Protein AF-A0A946ZGP6-F1 (afdb_monomer_lite)

Secondary structure (DSSP, 8-state):
-EEE-TTS-EEEE---SS--EEEEETTEEEEEETTEEEEEPTTT--EEE----S---SEEEEETTEEEEE-SS-EEEEE----

Radius of gyration: 13.2 Å; chains: 1; bounding box: 28×27×40 Å

Sequence (83 aa):
LYTFNYFGNLVAKVANPGFSEITESNGKIIAKQGNQLQMLNEINGEFLSLELPELLIKQFFLTDETLYIYDGEILHQFHLKGK

pLDDT: mean 89.62, std 7.99, range [44.06, 97.5]

Foldseek 3Di:
DWDAPPVRHTDDDADDPAFPDWEDEPRWIWTDDQQWIWIQDPPPRDTHTDPDPDAGAPDWYDYPQWIWGDRPPDIDIDRHDDD

Structure (mmCIF, N/CA/C/O backbone):
data_AF-A0A946ZGP6-F1
#
_entry.id   AF-A0A946ZGP6-F1
#
loop_
_atom_site.group_PDB
_atom_site.id
_atom_site.type_symbol
_atom_site.label_atom_id
_atom_site.label_alt_id
_atom_site.label_comp_id
_atom_site.label_asym_id
_atom_site.label_entity_id
_atom_site.label_seq_id
_atom_site.pdbx_PDB_ins_code
_atom_site.Cartn_x
_atom_site.Cartn_y
_atom_site.Cartn_z
_atom_site.occupancy
_atom_site.B_iso_or_equiv
_atom_site.auth_seq_id
_atom_site.auth_comp_id
_atom_site.auth_asym_id
_atom_site.auth_atom_id
_atom_site.pdbx_PDB_model_num
ATOM 1 N N . LEU A 1 1 ? 1.239 -9.035 -11.724 1.00 78.94 1 LEU A N 1
ATOM 2 C CA . LEU A 1 1 ? 1.118 -7.624 -12.136 1.00 78.94 1 LEU A CA 1
ATOM 3 C C . LEU A 1 1 ? 1.821 -7.442 -13.475 1.00 78.94 1 LEU A C 1
ATOM 5 O O . LEU A 1 1 ? 2.908 -7.982 -13.646 1.00 78.94 1 LEU A O 1
ATOM 9 N N . TYR A 1 2 ? 1.208 -6.727 -14.413 1.00 85.06 2 TYR A N 1
ATOM 10 C CA . TYR A 1 2 ? 1.840 -6.333 -15.673 1.00 85.06 2 TYR A CA 1
ATOM 11 C C . TYR A 1 2 ? 1.996 -4.818 -15.654 1.00 85.06 2 TYR A C 1
ATOM 13 O O . TYR A 1 2 ? 1.019 -4.127 -15.373 1.00 85.06 2 TYR A O 1
ATOM 21 N N . THR A 1 3 ? 3.194 -4.312 -15.924 1.00 79.06 3 THR A N 1
ATOM 22 C CA . THR A 1 3 ? 3.433 -2.869 -16.041 1.00 79.06 3 THR A CA 1
ATOM 23 C C . THR A 1 3 ? 3.631 -2.512 -17.504 1.00 79.06 3 THR A C 1
ATOM 25 O O . THR A 1 3 ? 4.304 -3.231 -18.245 1.00 79.06 3 THR A O 1
ATOM 28 N N . PHE A 1 4 ? 3.028 -1.409 -17.930 1.00 84.50 4 PHE A N 1
ATOM 29 C CA . PHE A 1 4 ? 3.123 -0.912 -19.296 1.00 84.50 4 PHE A CA 1
ATOM 30 C C . PHE A 1 4 ? 3.638 0.519 -19.264 1.00 84.50 4 PHE A C 1
ATOM 32 O O . PHE A 1 4 ? 3.301 1.277 -18.357 1.00 84.50 4 PHE A O 1
ATOM 39 N N . ASN A 1 5 ? 4.463 0.893 -20.239 1.00 82.88 5 ASN A N 1
ATOM 40 C CA . ASN A 1 5 ? 4.837 2.293 -20.399 1.00 82.88 5 ASN A CA 1
ATOM 41 C C . ASN A 1 5 ? 3.689 3.088 -21.034 1.00 82.88 5 ASN A C 1
ATOM 43 O O . ASN A 1 5 ? 2.700 2.521 -21.496 1.00 82.88 5 ASN A O 1
ATOM 47 N N . TYR A 1 6 ? 3.853 4.408 -21.106 1.00 83.62 6 TYR A N 1
ATOM 48 C CA . TYR A 1 6 ? 2.872 5.319 -21.703 1.00 83.62 6 TYR A CA 1
ATOM 49 C C . TYR A 1 6 ? 2.457 4.938 -23.138 1.00 83.62 6 TYR A C 1
ATOM 51 O O . TYR A 1 6 ? 1.333 5.194 -23.556 1.00 83.62 6 TYR A O 1
ATOM 59 N N . PHE A 1 7 ? 3.344 4.280 -23.888 1.00 93.69 7 PHE A N 1
ATOM 60 C CA . PHE A 1 7 ? 3.081 3.819 -25.252 1.00 93.69 7 PHE A CA 1
ATOM 61 C C . PHE A 1 7 ? 2.386 2.446 -25.317 1.00 93.69 7 PHE A C 1
ATOM 63 O O . PHE A 1 7 ? 2.205 1.906 -26.404 1.00 93.69 7 PHE A O 1
ATOM 70 N N . GLY A 1 8 ? 2.032 1.848 -24.176 1.00 88.19 8 GLY A N 1
ATOM 71 C CA . GLY A 1 8 ? 1.382 0.539 -24.097 1.00 88.19 8 GLY A CA 1
ATOM 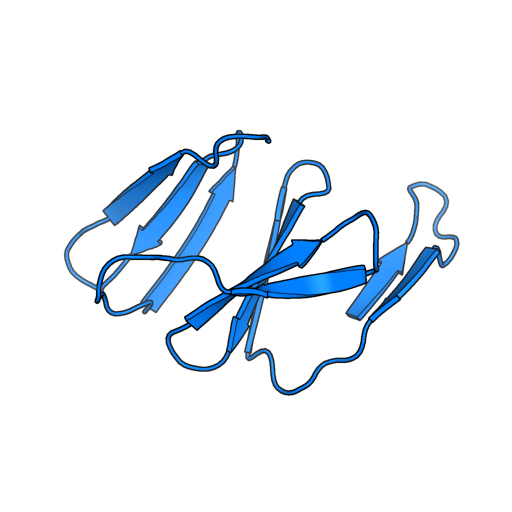72 C C . GLY A 1 8 ? 2.325 -0.652 -24.277 1.00 88.19 8 GLY A C 1
ATOM 73 O O . GLY A 1 8 ? 1.863 -1.789 -24.363 1.00 88.19 8 GLY A O 1
ATOM 74 N N . ASN A 1 9 ? 3.643 -0.435 -24.316 1.00 90.75 9 ASN A N 1
ATOM 75 C CA . ASN A 1 9 ? 4.593 -1.544 -24.359 1.00 90.75 9 ASN A CA 1
ATOM 76 C C . ASN A 1 9 ? 4.722 -2.165 -22.971 1.00 90.75 9 ASN A C 1
ATOM 78 O O . ASN A 1 9 ? 4.825 -1.447 -21.976 1.00 90.75 9 ASN A O 1
ATOM 82 N N . LEU A 1 10 ? 4.763 -3.495 -22.914 1.00 88.69 10 LEU A N 1
ATOM 83 C CA . LEU A 1 10 ? 5.004 -4.229 -21.677 1.00 88.69 10 LEU A CA 1
ATOM 84 C C . LEU A 1 10 ? 6.427 -3.953 -21.166 1.00 88.69 10 LEU A C 1
ATOM 86 O O . LEU A 1 10 ? 7.395 -4.213 -21.876 1.00 88.69 10 LEU A O 1
ATOM 90 N N . VAL A 1 11 ? 6.538 -3.469 -19.930 1.00 83.94 11 VAL A N 1
ATOM 91 C CA . VAL A 1 11 ? 7.811 -3.147 -19.267 1.00 83.94 11 VAL A CA 1
ATOM 92 C C . VAL A 1 11 ? 8.234 -4.275 -18.334 1.00 83.94 11 VAL A C 1
ATOM 94 O O . VAL A 1 11 ? 9.374 -4.726 -18.400 1.00 83.94 11 VAL A O 1
ATOM 97 N N . ALA A 1 12 ? 7.325 -4.770 -17.491 1.00 80.75 12 ALA A N 1
ATOM 98 C CA . ALA A 1 12 ? 7.637 -5.841 -16.554 1.00 80.75 12 ALA A CA 1
ATOM 99 C C . ALA A 1 12 ? 6.446 -6.763 -16.277 1.00 80.75 12 ALA A C 1
ATOM 101 O O . ALA A 1 12 ? 5.273 -6.389 -16.383 1.00 80.75 12 ALA A O 1
ATOM 102 N N . LYS A 1 13 ? 6.778 -7.992 -15.873 1.00 87.31 13 LYS A N 1
ATOM 103 C CA . LYS A 1 13 ? 5.847 -8.965 -15.302 1.00 87.31 13 LYS A CA 1
ATOM 104 C C . LYS A 1 13 ? 6.305 -9.269 -13.885 1.00 87.31 13 LYS A C 1
ATOM 106 O O . LYS A 1 13 ? 7.358 -9.866 -13.702 1.00 87.31 13 LYS A O 1
ATOM 111 N N . VAL A 1 14 ? 5.505 -8.882 -12.901 1.00 83.19 14 VAL A N 1
ATOM 112 C CA . VAL A 1 14 ? 5.774 -9.174 -11.490 1.00 83.19 14 VAL A CA 1
ATOM 113 C C . VAL A 1 14 ? 4.833 -10.279 -11.032 1.00 83.19 14 VAL A C 1
ATOM 115 O O . VAL A 1 14 ? 3.637 -10.255 -11.352 1.00 83.19 14 VAL A O 1
ATOM 118 N N . ALA A 1 15 ? 5.355 -11.261 -10.301 1.00 85.31 15 ALA A N 1
ATOM 119 C CA . ALA A 1 15 ? 4.535 -12.319 -9.726 1.00 85.31 15 ALA A CA 1
ATOM 120 C C . ALA A 1 15 ? 3.461 -11.728 -8.793 1.00 85.31 15 ALA A C 1
ATOM 122 O O . ALA A 1 15 ? 3.668 -10.697 -8.158 1.00 85.31 15 ALA A O 1
ATOM 123 N N . ASN A 1 16 ? 2.295 -12.374 -8.733 1.00 85.06 16 ASN A N 1
ATOM 124 C CA . ASN A 1 16 ? 1.269 -12.061 -7.744 1.00 85.06 16 ASN A CA 1
ATOM 125 C C . ASN A 1 16 ? 1.181 -13.232 -6.748 1.00 85.06 16 ASN A C 1
ATOM 127 O O . ASN A 1 16 ? 0.485 -14.202 -7.047 1.00 85.06 16 ASN A O 1
ATOM 131 N N . PRO A 1 17 ? 1.870 -13.173 -5.595 1.00 85.00 17 PRO A N 1
ATOM 132 C CA . PRO A 1 17 ? 1.841 -14.226 -4.583 1.00 85.00 17 PRO A CA 1
ATOM 133 C C . PRO A 1 17 ? 0.542 -14.244 -3.753 1.00 85.00 17 PRO A C 1
ATOM 135 O O . PRO A 1 17 ? 0.464 -14.976 -2.770 1.00 85.00 17 PRO A O 1
ATOM 138 N N . GLY A 1 18 ? -0.474 -13.450 -4.113 1.00 90.50 18 GLY A N 1
ATOM 139 C CA . GLY A 1 18 ? -1.753 -13.376 -3.399 1.00 90.50 18 GLY A CA 1
ATOM 140 C C . GLY A 1 18 ? -2.121 -11.974 -2.914 1.00 90.50 18 GLY A C 1
ATOM 141 O O . GLY A 1 18 ? -2.764 -11.839 -1.877 1.00 90.50 18 GLY A O 1
ATOM 142 N N . PHE A 1 19 ? -1.702 -10.929 -3.630 1.00 92.62 19 PHE A N 1
ATOM 143 C CA . PHE A 1 19 ? -2.141 -9.562 -3.378 1.00 92.62 19 PHE A CA 1
ATOM 144 C C . PHE A 1 19 ? -3.644 -9.424 -3.621 1.00 92.62 19 PHE A C 1
ATOM 146 O O . PHE A 1 19 ? -4.151 -9.854 -4.662 1.00 92.62 19 PHE A O 1
ATOM 153 N N . SER A 1 20 ? -4.339 -8.808 -2.668 1.00 94.69 20 SER A N 1
ATOM 154 C CA . SER A 1 20 ? -5.783 -8.570 -2.727 1.00 94.69 20 SER A CA 1
ATOM 155 C C . SER A 1 20 ? -6.131 -7.202 -3.307 1.00 94.69 20 SER A C 1
ATOM 157 O O . SER A 1 20 ? -7.177 -7.050 -3.926 1.00 94.69 20 SER A O 1
ATOM 159 N N . GLU A 1 21 ? -5.267 -6.207 -3.102 1.00 94.75 21 GLU A N 1
ATOM 160 C CA . GLU A 1 21 ? -5.490 -4.814 -3.499 1.00 94.75 21 GLU A CA 1
ATOM 161 C C . GLU A 1 21 ? -4.155 -4.171 -3.893 1.00 94.75 21 GLU A C 1
ATOM 163 O O . GLU A 1 21 ? -3.105 -4.552 -3.370 1.00 94.75 21 GLU A O 1
ATOM 168 N N . ILE A 1 22 ? -4.190 -3.193 -4.801 1.00 93.19 22 ILE A N 1
ATOM 169 C CA . ILE A 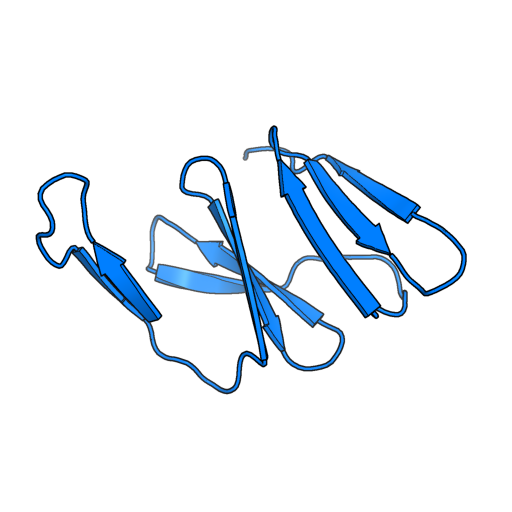1 22 ? -3.020 -2.413 -5.222 1.00 93.19 22 ILE A CA 1
ATOM 170 C C . ILE A 1 22 ? -3.392 -0.936 -5.372 1.00 93.19 22 ILE A C 1
ATOM 172 O O . ILE A 1 22 ? -4.524 -0.610 -5.725 1.00 93.19 22 ILE A O 1
ATOM 176 N N . THR A 1 23 ? -2.425 -0.052 -5.158 1.00 93.56 23 THR A N 1
ATOM 177 C CA . THR A 1 23 ? -2.503 1.371 -5.503 1.00 93.56 23 THR A CA 1
ATOM 178 C C . THR A 1 23 ? -1.203 1.794 -6.179 1.00 93.56 23 THR A C 1
ATOM 180 O O . THR A 1 23 ? -0.149 1.191 -5.950 1.00 93.56 23 THR A O 1
ATOM 183 N N . GLU A 1 24 ? -1.284 2.807 -7.030 1.00 89.75 24 GLU A N 1
ATOM 184 C CA . GLU A 1 24 ? -0.144 3.372 -7.737 1.00 89.75 24 GLU A CA 1
ATOM 185 C C . GLU A 1 24 ? -0.255 4.895 -7.724 1.00 89.75 24 GLU A C 1
ATOM 187 O O . GLU A 1 24 ? -1.346 5.443 -7.877 1.00 89.75 24 GLU A O 1
ATOM 192 N N . SER A 1 25 ? 0.874 5.561 -7.498 1.00 89.88 25 SER A N 1
ATOM 193 C CA . SER A 1 25 ? 0.999 7.007 -7.656 1.00 89.88 25 SER A CA 1
ATOM 194 C C . SER A 1 25 ? 2.440 7.354 -7.998 1.00 89.88 25 SER A C 1
ATOM 196 O O . SER A 1 25 ? 3.360 7.012 -7.251 1.00 89.88 25 SER A O 1
ATOM 198 N N . ASN A 1 26 ? 2.632 8.116 -9.076 1.00 85.19 26 ASN A N 1
ATOM 199 C CA . ASN A 1 26 ? 3.943 8.582 -9.541 1.00 85.19 26 ASN A CA 1
ATOM 200 C C . ASN A 1 26 ? 4.973 7.444 -9.701 1.00 85.19 26 ASN A C 1
ATOM 202 O O . ASN A 1 26 ? 6.131 7.602 -9.325 1.00 85.19 26 ASN A O 1
ATOM 206 N N . GLY A 1 27 ? 4.552 6.288 -10.219 1.00 82.62 27 GLY A N 1
ATOM 207 C CA . GLY A 1 27 ? 5.390 5.103 -10.437 1.00 82.62 27 GLY A CA 1
ATOM 208 C C . GLY A 1 27 ? 5.533 4.189 -9.218 1.00 82.62 27 GLY A C 1
ATOM 209 O O . GLY A 1 27 ? 5.809 2.998 -9.381 1.00 82.62 27 GLY A O 1
ATOM 210 N N . LYS A 1 28 ? 5.254 4.691 -8.008 1.00 88.38 28 LYS A N 1
ATOM 211 C CA . LYS A 1 28 ? 5.318 3.897 -6.778 1.00 88.38 28 LYS A CA 1
ATOM 212 C C . LYS A 1 28 ? 4.089 3.006 -6.675 1.00 88.38 28 LYS A C 1
ATOM 214 O O . LYS A 1 28 ? 2.962 3.496 -6.638 1.00 88.38 28 LYS A O 1
ATOM 219 N N . ILE A 1 29 ? 4.311 1.699 -6.574 1.00 90.94 29 ILE A N 1
ATOM 220 C CA . ILE A 1 29 ? 3.251 0.696 -6.432 1.00 90.94 29 ILE A CA 1
ATOM 221 C C . ILE A 1 29 ? 3.267 0.145 -5.010 1.00 90.94 29 ILE A C 1
ATOM 223 O O . ILE A 1 29 ? 4.297 -0.342 -4.541 1.00 90.94 29 ILE A O 1
ATOM 227 N N . ILE A 1 30 ? 2.110 0.162 -4.348 1.00 94.38 30 ILE A N 1
ATOM 228 C CA . ILE A 1 30 ? 1.892 -0.510 -3.063 1.00 94.38 30 ILE A CA 1
ATOM 229 C C . ILE A 1 30 ? 0.817 -1.574 -3.248 1.00 94.38 30 ILE A C 1
ATOM 231 O O . ILE A 1 30 ? -0.240 -1.317 -3.822 1.00 94.38 30 ILE A O 1
ATOM 235 N N . ALA A 1 31 ? 1.083 -2.772 -2.743 1.00 94.81 31 ALA A N 1
ATOM 236 C CA . ALA A 1 31 ? 0.179 -3.907 -2.776 1.00 94.81 31 ALA A CA 1
ATOM 237 C C . ALA A 1 31 ? -0.145 -4.390 -1.361 1.00 94.81 31 ALA A C 1
ATOM 239 O O . ALA A 1 31 ? 0.711 -4.390 -0.476 1.00 9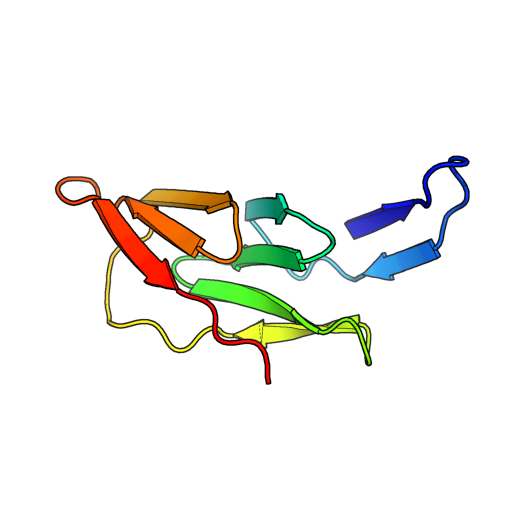4.81 31 ALA A O 1
ATOM 240 N N . LYS A 1 32 ? -1.382 -4.838 -1.157 1.00 95.94 32 LYS A N 1
ATOM 241 C CA . LYS A 1 32 ? -1.852 -5.427 0.096 1.00 95.94 32 LYS A CA 1
ATOM 242 C C . LYS A 1 32 ? -1.883 -6.943 -0.002 1.00 95.94 32 LYS A C 1
ATOM 244 O O . LYS A 1 32 ? -2.434 -7.493 -0.954 1.00 95.94 32 LYS A O 1
ATOM 249 N N . GLN A 1 33 ? -1.348 -7.608 1.015 1.00 94.06 33 GLN A N 1
ATOM 250 C CA . GLN A 1 33 ? -1.452 -9.050 1.223 1.00 94.06 33 GLN A CA 1
ATOM 251 C C . GLN A 1 33 ? -1.879 -9.295 2.673 1.00 94.06 33 GLN A C 1
ATOM 253 O O . GLN A 1 33 ? -1.134 -9.001 3.606 1.00 94.06 33 GLN A O 1
ATOM 258 N N . GLY A 1 34 ? -3.102 -9.787 2.883 1.00 93.44 34 GLY A N 1
ATOM 259 C CA . GLY A 1 34 ? -3.671 -9.870 4.231 1.00 93.44 34 GLY A CA 1
ATOM 260 C C . GLY A 1 34 ? -3.779 -8.484 4.880 1.00 93.44 34 GLY A C 1
ATOM 261 O O . GLY A 1 34 ? -4.369 -7.577 4.297 1.00 93.44 34 GLY A O 1
ATOM 262 N N . ASN A 1 35 ? -3.198 -8.318 6.072 1.00 95.25 35 ASN A N 1
ATOM 263 C CA . ASN A 1 35 ? -3.126 -7.035 6.787 1.00 95.25 35 ASN A CA 1
ATOM 264 C C . ASN A 1 35 ? -1.746 -6.355 6.664 1.00 95.25 35 ASN A C 1
ATOM 266 O O . ASN A 1 35 ? -1.344 -5.604 7.545 1.00 95.25 35 ASN A O 1
ATOM 270 N N . GLN A 1 36 ? -0.992 -6.657 5.606 1.00 95.06 36 GLN A N 1
ATOM 271 C CA . GLN A 1 36 ? 0.329 -6.081 5.358 1.00 95.06 36 GLN A CA 1
ATOM 272 C C . GLN A 1 36 ? 0.345 -5.329 4.029 1.00 95.06 36 GLN A C 1
ATOM 274 O O . GLN A 1 36 ? -0.269 -5.767 3.052 1.00 95.06 36 GLN A O 1
ATOM 279 N N . LEU A 1 37 ? 1.077 -4.21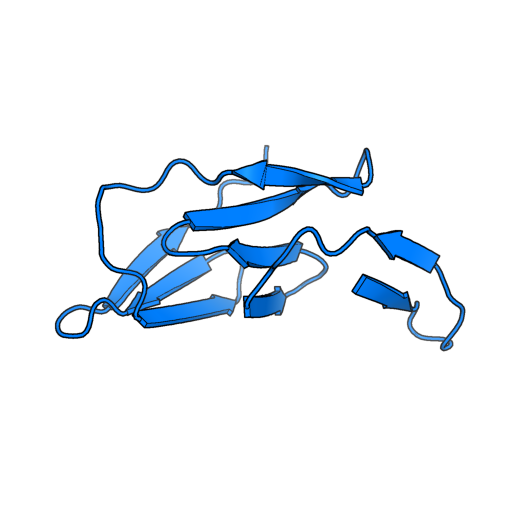5 3.994 1.00 95.69 37 LEU A N 1
ATOM 280 C CA . LEU A 1 37 ? 1.368 -3.468 2.773 1.00 95.69 37 LEU A CA 1
ATOM 281 C C . LEU A 1 37 ? 2.820 -3.692 2.366 1.00 95.69 37 LEU A C 1
ATOM 283 O O . LEU A 1 37 ? 3.725 -3.667 3.199 1.00 95.69 37 LEU A O 1
ATOM 287 N N . GLN A 1 38 ? 3.032 -3.905 1.074 1.00 94.19 38 GLN A N 1
ATOM 288 C CA . GLN A 1 38 ? 4.341 -4.096 0.469 1.00 94.19 38 GLN A CA 1
ATOM 289 C C . GLN A 1 38 ? 4.505 -3.103 -0.678 1.00 94.19 38 GLN A C 1
ATOM 291 O O . GLN A 1 38 ? 3.587 -2.917 -1.475 1.00 94.19 38 GLN A O 1
ATOM 296 N N . MET A 1 39 ? 5.667 -2.471 -0.776 1.00 92.31 39 MET A N 1
ATOM 297 C CA . MET A 1 39 ? 6.010 -1.540 -1.844 1.00 92.31 39 MET A CA 1
ATOM 298 C C . MET A 1 39 ? 6.893 -2.237 -2.873 1.00 92.31 39 MET A C 1
ATOM 300 O O . MET A 1 39 ? 7.837 -2.939 -2.511 1.00 92.31 39 MET A O 1
ATOM 304 N N . LEU A 1 40 ? 6.594 -2.044 -4.155 1.00 90.06 40 LEU A N 1
ATOM 305 C CA . LEU A 1 40 ? 7.449 -2.534 -5.228 1.00 90.06 40 LEU A CA 1
ATOM 306 C C . LEU A 1 40 ? 8.755 -1.735 -5.238 1.00 90.06 40 LEU A C 1
ATOM 308 O O . LEU A 1 40 ? 8.745 -0.512 -5.363 1.00 90.06 40 LEU A O 1
ATOM 312 N N . ASN A 1 41 ? 9.878 -2.431 -5.133 1.00 87.12 41 ASN A N 1
ATOM 313 C CA . ASN A 1 41 ? 11.190 -1.856 -5.352 1.00 87.12 41 ASN A CA 1
ATOM 314 C C . ASN A 1 41 ? 11.442 -1.741 -6.859 1.00 87.12 41 ASN A C 1
ATOM 316 O O . ASN A 1 41 ? 11.527 -2.741 -7.572 1.00 87.12 41 ASN A O 1
ATOM 320 N N . GLU A 1 42 ? 11.585 -0.510 -7.338 1.00 79.69 42 GLU A N 1
ATOM 321 C CA . GLU A 1 42 ? 11.788 -0.210 -8.757 1.00 79.69 42 GLU A CA 1
ATOM 322 C C . GLU A 1 42 ? 13.126 -0.738 -9.306 1.00 79.69 42 GLU A C 1
ATOM 324 O O . GLU A 1 42 ? 13.245 -0.962 -10.508 1.00 79.69 42 GLU A O 1
ATOM 329 N N . ILE A 1 43 ? 14.124 -0.973 -8.443 1.00 80.94 43 ILE A N 1
ATOM 330 C CA . ILE A 1 43 ? 15.472 -1.400 -8.851 1.00 80.94 43 ILE A CA 1
ATOM 331 C C . ILE A 1 43 ? 15.502 -2.889 -9.200 1.00 80.94 43 ILE A C 1
ATOM 333 O O . ILE A 1 43 ? 16.071 -3.274 -10.220 1.00 80.94 43 ILE A O 1
ATOM 337 N N . ASN A 1 44 ? 14.935 -3.739 -8.340 1.00 84.56 44 ASN A N 1
ATOM 338 C CA . ASN A 1 44 ? 15.021 -5.196 -8.482 1.00 84.56 44 ASN A CA 1
ATOM 339 C C . ASN A 1 44 ? 13.673 -5.871 -8.793 1.00 84.56 44 ASN A C 1
ATOM 341 O O . ASN A 1 44 ? 13.648 -7.069 -9.063 1.00 84.56 44 ASN A O 1
ATOM 345 N N . GLY A 1 45 ? 12.565 -5.123 -8.799 1.00 84.00 45 GLY A N 1
ATOM 346 C CA . GLY A 1 45 ? 11.229 -5.644 -9.094 1.00 84.00 45 GLY A CA 1
ATOM 347 C C . GLY A 1 45 ? 10.641 -6.526 -7.990 1.00 84.00 45 GLY A C 1
ATOM 348 O O . GLY A 1 45 ? 9.665 -7.237 -8.239 1.00 84.00 45 GLY A O 1
ATOM 349 N N . GLU A 1 46 ? 11.219 -6.501 -6.788 1.00 88.38 46 GLU A N 1
ATOM 350 C CA . GLU A 1 46 ? 10.740 -7.256 -5.631 1.00 88.38 46 GLU A CA 1
ATOM 351 C C . GLU A 1 46 ? 9.825 -6.402 -4.750 1.00 88.38 46 GLU A C 1
ATOM 353 O O . GLU A 1 46 ? 9.970 -5.185 -4.665 1.00 88.38 46 GLU A O 1
ATOM 358 N N . PHE A 1 47 ? 8.881 -7.042 -4.064 1.00 90.44 47 PHE A N 1
ATOM 359 C CA . PHE A 1 47 ? 8.040 -6.371 -3.079 1.00 90.44 47 PHE A CA 1
ATOM 360 C C . PHE A 1 47 ? 8.719 -6.373 -1.707 1.00 90.44 47 PHE A C 1
ATOM 362 O O . PHE A 1 47 ? 9.105 -7.423 -1.196 1.00 90.44 47 PHE A O 1
ATOM 369 N N . LEU A 1 48 ? 8.847 -5.191 -1.108 1.00 91.62 48 LEU A N 1
ATOM 370 C CA . LEU A 1 48 ? 9.395 -4.981 0.228 1.00 91.62 48 LEU A CA 1
ATOM 371 C C . LEU A 1 48 ? 8.271 -4.600 1.189 1.00 91.62 48 LEU A C 1
ATOM 373 O O . LEU A 1 48 ? 7.523 -3.659 0.925 1.00 91.62 48 LEU A O 1
ATOM 377 N N . SER A 1 49 ? 8.158 -5.298 2.315 1.00 92.06 49 SER A N 1
ATOM 378 C CA . SER A 1 49 ? 7.174 -4.965 3.350 1.00 92.06 49 SER A CA 1
ATOM 379 C C . SER A 1 49 ? 7.415 -3.573 3.934 1.00 92.06 49 SER A C 1
ATOM 381 O O . SER A 1 49 ? 8.547 -3.210 4.248 1.00 92.06 49 SER A O 1
ATOM 383 N N . LEU A 1 50 ? 6.338 -2.803 4.100 1.00 91.88 50 LEU A N 1
ATOM 384 C CA . LEU A 1 50 ? 6.373 -1.528 4.807 1.00 91.88 50 LEU A CA 1
ATOM 385 C C . LEU A 1 50 ? 6.331 -1.779 6.318 1.00 91.88 50 LEU A C 1
ATOM 387 O O . LEU A 1 50 ? 5.434 -2.459 6.816 1.00 91.88 50 LEU A O 1
ATOM 391 N N . GLU A 1 51 ? 7.284 -1.203 7.047 1.00 89.81 51 GLU A N 1
ATOM 392 C CA . GLU A 1 51 ? 7.275 -1.197 8.511 1.00 89.81 51 GLU A CA 1
ATOM 393 C C . GLU A 1 51 ? 6.263 -0.156 9.007 1.00 89.81 51 GLU A C 1
ATOM 395 O O . GLU A 1 51 ? 6.561 1.032 9.129 1.00 89.81 51 GLU A O 1
ATOM 400 N N . LEU A 1 52 ? 5.032 -0.610 9.235 1.00 89.81 52 LEU A N 1
ATOM 401 C CA . LEU A 1 52 ? 3.925 0.188 9.758 1.00 89.81 52 LEU A CA 1
ATOM 402 C C . LEU A 1 52 ? 3.635 -0.220 11.211 1.00 89.81 52 LEU A C 1
ATOM 404 O O . LEU A 1 52 ? 3.880 -1.374 11.574 1.00 89.81 52 LEU A O 1
ATOM 408 N N . PRO A 1 53 ? 3.099 0.688 12.049 1.00 89.50 53 PRO A N 1
ATOM 409 C CA . PRO A 1 53 ? 2.589 0.295 13.356 1.00 89.50 53 PRO A CA 1
ATOM 410 C C . PRO A 1 53 ? 1.467 -0.743 13.211 1.00 89.50 53 PRO A C 1
ATOM 412 O O . PRO A 1 53 ? 0.867 -0.896 12.146 1.00 89.50 53 PRO A O 1
ATOM 415 N N . GLU A 1 54 ? 1.179 -1.470 14.288 1.00 90.00 54 GLU A N 1
ATOM 416 C CA . GLU A 1 54 ? 0.116 -2.473 14.286 1.00 90.00 54 GLU A CA 1
ATOM 417 C C . GLU A 1 54 ? -1.255 -1.785 14.170 1.00 90.00 54 GLU A C 1
ATOM 419 O O . GLU A 1 54 ? -1.786 -1.253 15.143 1.00 90.00 54 GLU A O 1
ATOM 424 N N . LEU A 1 55 ? -1.810 -1.757 12.954 1.00 93.12 55 LEU A N 1
ATOM 425 C CA . LEU A 1 55 ? -3.134 -1.209 12.660 1.00 93.12 55 LEU A CA 1
ATOM 426 C C . LEU A 1 55 ? -3.879 -2.060 11.627 1.00 93.12 55 LEU A C 1
ATOM 428 O O . LEU A 1 55 ? -3.281 -2.728 10.779 1.00 93.12 55 LEU A O 1
ATOM 432 N N . LEU A 1 56 ? -5.209 -2.048 11.704 1.00 95.25 56 LEU A N 1
ATOM 433 C CA . LEU A 1 56 ? -6.061 -2.738 10.742 1.00 95.25 56 LEU A CA 1
ATOM 434 C C . LEU A 1 56 ? -6.119 -1.941 9.436 1.00 95.25 56 LEU A C 1
ATOM 436 O O . LEU A 1 56 ? -6.417 -0.755 9.437 1.00 95.25 56 LEU A O 1
ATOM 440 N N . ILE A 1 57 ? -5.888 -2.597 8.305 1.00 96.44 57 ILE A N 1
ATOM 441 C CA . ILE A 1 57 ? -5.855 -1.962 6.985 1.00 96.44 57 ILE A CA 1
ATOM 442 C C . ILE A 1 57 ? -7.161 -2.276 6.261 1.00 96.44 57 ILE A C 1
ATOM 444 O O . ILE A 1 57 ? -7.238 -3.207 5.447 1.00 96.44 57 ILE A O 1
ATOM 448 N N . LYS A 1 58 ? -8.220 -1.512 6.553 1.00 96.12 58 LYS A N 1
ATOM 449 C CA . LYS A 1 58 ? -9.492 -1.669 5.830 1.00 96.12 58 LYS A CA 1
ATOM 450 C C . LYS A 1 58 ? -9.398 -1.105 4.422 1.00 96.12 58 LYS A C 1
ATOM 452 O O . LYS A 1 58 ? -9.848 -1.764 3.492 1.00 96.12 58 LYS A O 1
ATOM 457 N N . GLN A 1 59 ? -8.808 0.079 4.276 1.00 96.25 59 GLN A N 1
ATOM 458 C CA . GLN A 1 59 ? -8.574 0.741 2.990 1.00 96.25 59 GLN A CA 1
ATOM 459 C C . GLN A 1 59 ? -7.255 1.512 3.027 1.00 96.25 59 GLN A C 1
ATOM 461 O O . GLN A 1 59 ? -6.823 1.949 4.094 1.00 96.25 59 GLN A O 1
ATOM 466 N N . PHE A 1 60 ? -6.629 1.699 1.868 1.00 96.75 60 PHE A N 1
ATOM 467 C CA . PHE A 1 60 ? -5.426 2.514 1.737 1.00 96.75 60 PHE A CA 1
ATOM 468 C C . PHE A 1 60 ? -5.391 3.239 0.392 1.00 96.75 60 PHE A C 1
ATOM 470 O O . PHE A 1 60 ? -5.996 2.798 -0.584 1.00 96.75 60 PHE A O 1
ATOM 477 N N . PHE A 1 61 ? -4.685 4.364 0.356 1.00 95.56 61 PHE A N 1
ATOM 478 C CA . PHE A 1 61 ? -4.531 5.197 -0.831 1.00 95.56 61 PHE A CA 1
ATOM 479 C C . PHE A 1 61 ? -3.169 5.889 -0.815 1.00 95.56 61 PHE A C 1
ATOM 481 O O . PHE A 1 61 ? -2.702 6.304 0.245 1.00 95.56 61 PHE A O 1
ATOM 488 N N . LEU A 1 62 ? -2.536 6.017 -1.979 1.00 95.19 62 LEU A N 1
ATOM 489 C CA . LEU A 1 62 ? -1.251 6.690 -2.138 1.00 95.19 62 LEU A CA 1
ATOM 490 C C . LEU A 1 62 ? -1.420 7.919 -3.036 1.00 95.19 62 LEU A C 1
ATOM 492 O O . LEU A 1 62 ? -1.927 7.798 -4.145 1.00 95.19 62 LEU A O 1
ATOM 496 N N . THR A 1 63 ? -0.965 9.082 -2.574 1.00 94.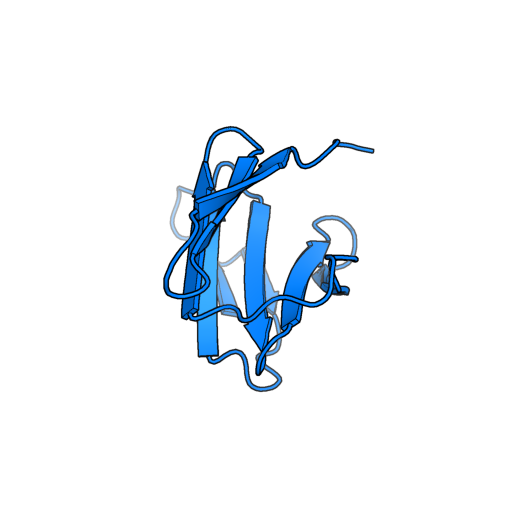12 63 THR A N 1
ATOM 497 C CA . THR A 1 63 ? -0.838 10.304 -3.390 1.00 94.12 63 THR A CA 1
ATOM 498 C C . THR A 1 63 ? 0.266 11.180 -2.829 1.00 94.12 63 THR A C 1
ATOM 500 O O . THR A 1 63 ? 0.463 11.189 -1.616 1.00 94.12 63 THR A O 1
ATOM 503 N N . ASP A 1 64 ? 0.979 11.916 -3.682 1.00 88.75 64 ASP A N 1
ATOM 504 C CA . ASP A 1 64 ? 1.991 12.905 -3.269 1.00 88.75 64 ASP A CA 1
ATOM 505 C C . ASP A 1 64 ? 2.955 12.366 -2.199 1.00 88.75 64 ASP A C 1
ATOM 507 O O . ASP A 1 64 ? 3.172 12.960 -1.142 1.00 88.75 64 ASP A O 1
ATOM 511 N N . GLU A 1 65 ? 3.467 11.157 -2.452 1.00 88.81 65 GLU A N 1
ATOM 512 C CA . GLU A 1 65 ? 4.384 10.433 -1.558 1.00 88.81 65 GLU A CA 1
ATOM 513 C C . GLU A 1 65 ? 3.828 10.159 -0.152 1.00 88.81 65 GLU A C 1
ATOM 515 O O . GLU A 1 65 ? 4.568 9.843 0.776 1.00 88.81 65 GLU A O 1
ATOM 520 N N . THR A 1 66 ? 2.514 10.246 0.013 1.00 93.75 66 THR A N 1
ATOM 521 C CA . THR A 1 66 ? 1.821 10.082 1.282 1.00 93.75 66 THR A CA 1
ATOM 522 C C . THR A 1 66 ? 0.854 8.912 1.195 1.00 93.75 66 THR A C 1
ATOM 524 O O . THR A 1 66 ? -0.068 8.891 0.378 1.00 93.75 66 THR A O 1
ATOM 527 N N . LEU A 1 67 ? 1.083 7.921 2.053 1.00 95.75 67 LEU A N 1
ATOM 528 C CA . LEU A 1 67 ? 0.235 6.754 2.217 1.00 95.75 67 LEU A CA 1
ATOM 529 C C . LEU A 1 67 ? -0.810 7.037 3.296 1.00 95.75 67 LEU A C 1
ATOM 531 O O . LEU A 1 67 ? -0.481 7.249 4.463 1.00 95.75 67 LEU A O 1
ATOM 535 N N . TYR A 1 68 ? -2.072 6.997 2.899 1.00 97.06 68 TYR A N 1
ATOM 536 C CA . TYR A 1 68 ? -3.215 7.068 3.793 1.00 97.06 68 TYR A CA 1
ATOM 537 C C . TYR A 1 68 ? -3.730 5.663 4.074 1.00 97.06 68 TYR A C 1
ATOM 539 O O . TYR A 1 68 ? -3.886 4.871 3.144 1.00 97.06 68 TYR A O 1
ATOM 547 N N . ILE A 1 69 ? -4.023 5.361 5.338 1.00 97.50 69 ILE A N 1
ATOM 548 C CA . ILE A 1 69 ? -4.630 4.091 5.746 1.00 97.50 69 ILE A CA 1
ATOM 549 C C . ILE A 1 69 ? -5.834 4.375 6.632 1.00 97.50 69 ILE A C 1
ATOM 551 O O . ILE A 1 69 ? -5.723 5.083 7.627 1.00 97.50 69 ILE A O 1
ATOM 555 N N . TYR A 1 70 ? -6.978 3.801 6.283 1.00 97.44 70 TYR A N 1
ATOM 556 C CA . TYR A 1 70 ? -8.185 3.856 7.094 1.00 97.44 70 TYR A CA 1
ATOM 557 C C . TYR A 1 70 ? -8.379 2.530 7.830 1.00 97.44 70 TYR A C 1
ATOM 559 O O . TYR A 1 70 ? -8.452 1.469 7.197 1.00 97.44 70 TYR A O 1
ATOM 567 N N . ASP A 1 71 ? -8.485 2.589 9.157 1.00 96.19 71 ASP A N 1
ATOM 568 C CA . ASP A 1 71 ? -8.666 1.408 10.019 1.00 96.19 71 ASP A CA 1
ATOM 569 C C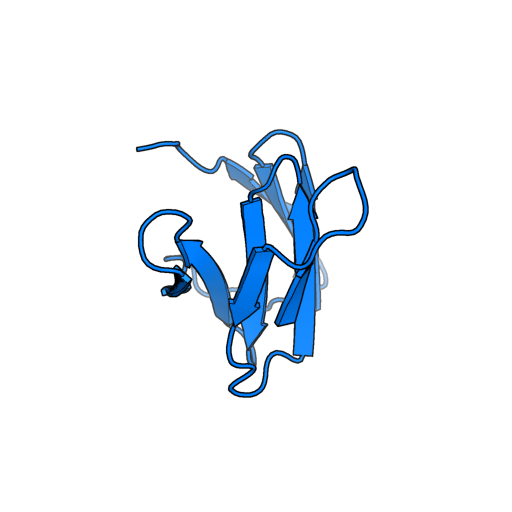 . ASP A 1 71 ? -10.137 1.094 10.347 1.00 96.19 71 ASP A C 1
ATOM 571 O O . ASP A 1 71 ? -10.466 0.032 10.882 1.00 96.19 71 ASP A O 1
ATOM 575 N N . GLY A 1 72 ? -11.053 1.971 9.933 1.00 96.00 72 GLY A N 1
ATOM 576 C CA . GLY A 1 72 ? -12.476 1.899 10.261 1.00 96.00 72 GLY A CA 1
ATOM 577 C C . GLY A 1 72 ? -12.948 2.985 11.218 1.00 96.00 72 GLY A C 1
ATOM 578 O O . GLY A 1 72 ? -14.155 3.174 11.337 1.00 96.00 72 GLY A O 1
ATOM 579 N N . GLU A 1 73 ? -12.031 3.711 11.847 1.00 96.00 73 GLU A N 1
ATOM 580 C CA . GLU A 1 73 ? -12.326 4.819 12.756 1.00 96.00 73 GLU A CA 1
ATOM 581 C C . GLU A 1 73 ? -11.472 6.042 12.415 1.00 96.00 73 GLU A C 1
ATOM 583 O O . GLU A 1 73 ? -12.001 7.144 12.266 1.00 96.00 73 GLU A O 1
ATOM 588 N N . ILE A 1 74 ? -10.169 5.841 12.217 1.00 96.56 74 ILE A N 1
ATOM 589 C CA . ILE A 1 74 ? -9.167 6.885 12.026 1.00 96.56 74 ILE A CA 1
ATOM 590 C C . ILE A 1 74 ? -8.516 6.748 10.646 1.00 96.56 74 ILE A C 1
ATOM 592 O O . ILE A 1 74 ? -8.203 5.655 10.167 1.00 96.56 74 ILE A O 1
ATOM 596 N N . LEU A 1 75 ? -8.305 7.898 10.000 1.00 97.06 75 LEU A N 1
ATOM 597 C CA . LEU A 1 75 ? -7.455 8.017 8.822 1.00 97.06 75 LEU A CA 1
ATOM 598 C C . LEU A 1 75 ? -6.024 8.334 9.268 1.00 97.06 75 LEU A C 1
ATOM 600 O O . LEU A 1 75 ? -5.735 9.438 9.726 1.00 97.06 75 LEU A O 1
ATOM 604 N N . HIS A 1 76 ? -5.133 7.362 9.119 1.00 96.31 76 HIS A N 1
ATOM 605 C CA . HIS A 1 76 ? -3.707 7.487 9.406 1.00 96.31 76 HIS A CA 1
ATOM 606 C C . HIS A 1 76 ? -2.962 7.992 8.177 1.00 96.31 76 HIS A C 1
ATOM 608 O O . HIS A 1 76 ? -3.285 7.611 7.051 1.00 96.31 76 HIS A O 1
ATOM 614 N N . GLN A 1 77 ? -1.945 8.822 8.392 1.00 95.88 77 GLN A N 1
ATOM 615 C CA . GLN A 1 77 ? -1.128 9.407 7.334 1.00 95.88 77 GLN A CA 1
ATOM 616 C C . GLN A 1 77 ? 0.346 9.060 7.560 1.00 95.88 77 GLN A C 1
ATOM 618 O O . GLN A 1 77 ? 0.902 9.343 8.620 1.00 95.88 77 GLN A O 1
ATOM 623 N N . PHE A 1 78 ? 0.988 8.496 6.540 1.00 93.88 78 PHE A N 1
ATOM 624 C CA . PHE A 1 78 ? 2.404 8.143 6.550 1.00 93.88 78 PHE A CA 1
ATOM 625 C C . PHE A 1 78 ? 3.099 8.785 5.354 1.00 93.88 78 PHE A C 1
ATOM 627 O O . PHE A 1 78 ? 2.808 8.458 4.205 1.00 93.88 78 PHE A O 1
ATOM 634 N N . HIS A 1 79 ? 4.039 9.690 5.609 1.00 91.69 79 HIS A N 1
ATOM 635 C CA . HIS A 1 79 ? 4.872 10.239 4.546 1.00 91.69 79 HIS A CA 1
ATOM 636 C C . HIS A 1 79 ? 5.989 9.248 4.196 1.00 91.69 79 HIS A C 1
ATOM 638 O O . HIS A 1 79 ? 6.799 8.877 5.053 1.00 91.69 79 HIS A O 1
ATOM 644 N N . LEU A 1 80 ? 6.032 8.809 2.940 1.00 85.88 80 LEU A N 1
ATOM 645 C CA . LEU A 1 80 ? 7.044 7.890 2.440 1.00 85.88 80 LEU A CA 1
ATOM 646 C C . LEU A 1 80 ? 8.319 8.679 2.156 1.00 85.88 80 LEU A C 1
ATOM 648 O O . LEU A 1 80 ? 8.439 9.332 1.122 1.00 85.88 80 LEU A O 1
ATOM 652 N N . LYS A 1 81 ? 9.300 8.604 3.058 1.00 72.31 81 LYS A N 1
ATOM 653 C CA . LYS A 1 81 ? 10.625 9.161 2.773 1.00 72.31 81 LYS A CA 1
ATOM 654 C C . LYS A 1 81 ? 11.250 8.392 1.609 1.00 72.31 81 LYS A C 1
ATOM 656 O O . LYS A 1 81 ? 11.478 7.188 1.721 1.00 72.31 81 LYS A O 1
ATOM 661 N N . GLY A 1 82 ? 11.548 9.092 0.516 1.00 62.03 82 GLY A N 1
ATOM 662 C CA . GLY A 1 82 ? 12.499 8.596 -0.476 1.00 62.03 82 GLY A CA 1
ATOM 663 C C . GLY A 1 82 ? 13.843 8.342 0.208 1.00 62.03 82 GLY A C 1
ATOM 664 O O . GLY A 1 82 ? 14.286 9.168 1.010 1.00 62.03 82 GLY A O 1
ATOM 665 N N . LYS A 1 83 ? 14.444 7.176 -0.036 1.00 44.06 83 LYS A N 1
ATOM 666 C CA . LYS A 1 83 ? 15.864 6.968 0.264 1.00 44.06 83 LYS A CA 1
ATOM 667 C C . LYS A 1 83 ? 16.709 7.596 -0.830 1.00 44.06 83 LYS A C 1
ATOM 669 O O . LYS A 1 83 ? 16.280 7.505 -2.000 1.00 44.06 83 LYS A O 1
#